Protein AF-A0A060CNA8-F1 (afdb_monomer_lite)

Foldseek 3Di:
DDDDPPPDDPPVLDDPDFPADDDPQDAAEAEDEDQALAPDPVLVVCLVVLVPPDPSRHQYEYAYLYDPPVHPSNVSNVVSHPYYHDCNPPDPSVSVVVVRVVRHPD

InterPro domains:
  IPR029489 O-GlcNAc transferase, C-terminal [PF13844] (15-106)
  IPR037919 UDP-N-acetylglucosamine--peptide N-acetylglucosaminyltransferase 110kDa subunit [PTHR44366] (13-106)

Organism: NCBI:txid194373

Radius of gyration: 15.77 Å; chains: 1; bounding box: 40×30×48 Å

Sequence (106 aa):
QGYVKTFDVPKSHRFTTHNNRLGVGRRIRLGFLSCDFFEHATAMLFAEVLEKLDRNRFEIFGYCHSPEDNSAMRTRILGTFEHVRKIGTMRNRDAAEIIHDDAIDI

pLDDT: mean 92.05, std 10.9, range [48.06, 98.69]

Structure (mmCIF, N/CA/C/O backbone):
data_AF-A0A060CNA8-F1
#
_entry.id   AF-A0A060CNA8-F1
#
loop_
_atom_site.group_PDB
_atom_site.id
_atom_site.type_symbol
_atom_site.label_atom_id
_atom_site.label_alt_id
_atom_site.label_comp_id
_atom_site.label_asym_id
_atom_site.label_entity_id
_atom_site.label_seq_id
_atom_site.pdbx_PDB_ins_code
_atom_site.Cartn_x
_atom_site.Cartn_y
_atom_site.Cartn_z
_atom_site.occupancy
_atom_site.B_iso_or_equiv
_atom_site.auth_seq_id
_atom_site.auth_comp_id
_atom_site.auth_asym_id
_atom_site.auth_atom_id
_atom_site.pdbx_PDB_model_num
ATOM 1 N N . GLN A 1 1 ? -23.240 7.871 -27.450 1.00 48.88 1 GLN A N 1
ATOM 2 C CA . GLN A 1 1 ? -23.120 6.411 -27.239 1.00 48.88 1 GLN A CA 1
ATOM 3 C C . GLN A 1 1 ? -22.318 6.200 -25.959 1.00 48.88 1 GLN A C 1
ATOM 5 O O . GLN A 1 1 ? -21.314 6.875 -25.783 1.00 48.88 1 GLN A O 1
ATOM 10 N N . GLY A 1 2 ? -22.867 5.429 -25.015 1.00 48.06 2 GLY A N 1
ATOM 11 C CA . GLY A 1 2 ? -22.573 5.496 -23.575 1.00 48.06 2 GLY A CA 1
ATOM 12 C C . GLY A 1 2 ? -21.192 4.994 -23.143 1.00 48.06 2 GLY A C 1
ATOM 13 O O . GLY A 1 2 ? -20.742 3.944 -23.585 1.00 48.06 2 GLY A O 1
ATOM 14 N N . TYR A 1 3 ? -20.560 5.743 -22.235 1.00 58.94 3 TYR A N 1
ATOM 15 C CA . TYR A 1 3 ? -19.198 5.517 -21.734 1.00 58.94 3 TYR A CA 1
ATOM 16 C C . TYR A 1 3 ? -19.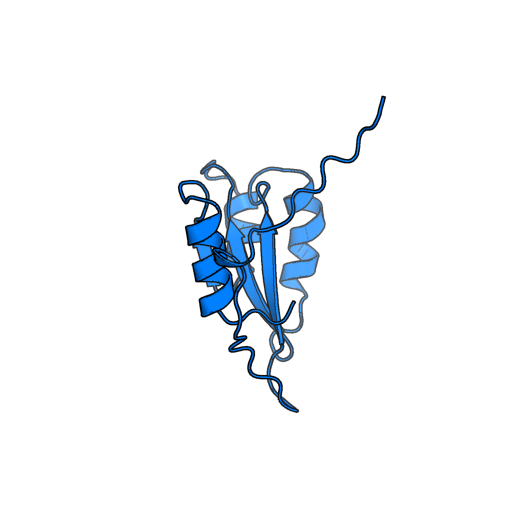132 4.810 -20.369 1.00 58.94 3 TYR A C 1
ATOM 18 O O . TYR A 1 3 ? -18.067 4.743 -19.764 1.00 58.94 3 TYR A O 1
ATOM 26 N N . VAL A 1 4 ? -20.245 4.278 -19.854 1.00 54.56 4 VAL A N 1
ATOM 27 C CA . VAL A 1 4 ? -20.252 3.593 -18.553 1.00 54.56 4 VAL A CA 1
ATOM 28 C C . VAL A 1 4 ? -20.384 2.097 -18.779 1.00 54.56 4 VAL A C 1
ATOM 30 O O . VAL A 1 4 ? -21.474 1.532 -18.771 1.00 54.56 4 VAL A O 1
ATOM 33 N N . LYS A 1 5 ? -19.244 1.444 -19.007 1.00 62.62 5 LYS A N 1
ATOM 34 C CA . LYS A 1 5 ? -19.142 0.002 -18.805 1.00 62.62 5 LYS A CA 1
ATOM 35 C C . LYS A 1 5 ? -18.937 -0.191 -17.307 1.00 62.62 5 LYS A C 1
ATOM 37 O O . LYS A 1 5 ? -17.840 0.025 -16.803 1.00 62.62 5 LYS A O 1
ATOM 42 N N . THR A 1 6 ? -20.002 -0.508 -16.580 1.00 60.72 6 THR A N 1
ATOM 43 C CA . THR A 1 6 ? -19.883 -0.844 -15.160 1.00 60.72 6 THR A CA 1
ATOM 44 C C . THR A 1 6 ? -19.072 -2.132 -15.067 1.00 60.72 6 THR A C 1
ATOM 46 O O . THR A 1 6 ? -19.542 -3.197 -15.469 1.00 60.72 6 THR A O 1
ATOM 49 N N . PHE A 1 7 ? -17.830 -2.036 -14.599 1.00 70.56 7 PHE A N 1
ATOM 50 C CA . PHE A 1 7 ? -17.031 -3.201 -14.238 1.00 70.56 7 PHE A CA 1
ATOM 51 C C . PHE A 1 7 ? -17.564 -3.719 -12.909 1.00 70.56 7 PHE A C 1
ATOM 53 O O . PHE A 1 7 ? -17.040 -3.394 -11.847 1.00 70.56 7 PHE A O 1
ATOM 60 N N . ASP A 1 8 ? -18.674 -4.451 -12.960 1.00 80.62 8 ASP A N 1
ATOM 61 C CA . ASP A 1 8 ? -19.185 -5.087 -11.760 1.00 80.62 8 ASP A CA 1
ATOM 62 C C . ASP A 1 8 ? -18.335 -6.322 -11.448 1.00 80.62 8 ASP A C 1
ATOM 64 O O . ASP A 1 8 ? -18.077 -7.154 -12.323 1.00 80.62 8 ASP A O 1
ATOM 68 N N . VAL A 1 9 ? -17.872 -6.440 -10.205 1.00 82.56 9 VAL A N 1
ATOM 69 C CA . VAL A 1 9 ? -17.132 -7.625 -9.766 1.00 82.56 9 VAL A CA 1
ATOM 70 C C . VAL A 1 9 ? -18.138 -8.773 -9.668 1.00 82.56 9 VAL A C 1
ATOM 72 O O . VAL A 1 9 ? -19.095 -8.653 -8.889 1.00 82.56 9 VAL A O 1
ATOM 75 N N . PRO A 1 10 ? -17.956 -9.886 -10.412 1.00 88.19 10 PRO A N 1
ATOM 76 C CA . PRO A 1 10 ? -18.868 -11.021 -10.348 1.00 88.19 10 PRO A CA 1
ATOM 77 C C . PRO A 1 10 ? -19.075 -11.465 -8.903 1.00 88.19 10 PRO A C 1
ATOM 79 O O . PRO A 1 10 ? -18.117 -11.511 -8.136 1.00 88.19 10 PRO A O 1
ATOM 82 N N . LYS A 1 11 ? -20.303 -11.837 -8.520 1.00 89.12 11 LYS A N 1
ATOM 83 C CA . LYS A 1 11 ? -20.604 -12.261 -7.137 1.00 89.12 11 LYS A CA 1
ATOM 84 C C . LYS A 1 11 ? -19.672 -13.373 -6.640 1.00 89.12 11 LYS A C 1
ATOM 86 O O . LYS A 1 11 ? -19.282 -13.347 -5.483 1.00 89.12 11 LYS A O 1
ATOM 91 N N . SER A 1 12 ? -19.264 -14.286 -7.526 1.00 90.88 12 SER A N 1
ATOM 92 C CA . SER A 1 12 ? -18.299 -15.357 -7.230 1.00 90.88 12 SER A CA 1
ATOM 93 C C . SER A 1 12 ? -16.895 -14.861 -6.866 1.00 90.88 12 SER A C 1
ATOM 95 O O . SER A 1 12 ? -16.125 -15.609 -6.279 1.00 90.88 12 SER A O 1
ATOM 97 N N . HIS A 1 13 ? -16.559 -13.618 -7.213 1.00 88.50 13 HIS A N 1
ATOM 98 C CA . HIS A 1 13 ? -15.271 -12.982 -6.948 1.00 88.50 13 HIS A CA 1
ATOM 99 C C . HIS A 1 13 ? -15.338 -11.948 -5.815 1.00 88.50 13 HIS A C 1
ATOM 101 O O . HIS A 1 13 ? -14.330 -11.317 -5.503 1.00 88.50 13 HIS A O 1
ATOM 107 N N . ARG A 1 14 ? -16.498 -11.744 -5.187 1.00 91.38 14 ARG A N 1
ATOM 108 C CA . ARG A 1 14 ? -16.615 -10.831 -4.048 1.00 91.38 14 ARG A CA 1
ATOM 109 C C . ARG A 1 14 ? -16.254 -11.566 -2.765 1.00 91.38 14 ARG A C 1
ATOM 111 O O . ARG A 1 14 ? -16.702 -12.689 -2.549 1.00 91.38 14 ARG A O 1
ATOM 118 N N . PHE A 1 15 ? -15.474 -10.922 -1.907 1.00 93.12 15 PHE A N 1
ATOM 119 C CA . PHE A 1 15 ? -15.273 -11.409 -0.548 1.00 93.12 15 PHE A CA 1
ATOM 120 C C . PHE A 1 15 ? -16.577 -11.248 0.239 1.00 93.12 15 PHE A C 1
ATOM 122 O O . PHE A 1 15 ? -17.218 -10.200 0.176 1.00 93.12 15 PHE A O 1
ATOM 129 N N . THR A 1 16 ? -16.995 -12.302 0.938 1.00 92.56 16 THR A N 1
ATOM 130 C CA . THR A 1 16 ? -18.229 -12.318 1.746 1.00 92.56 16 THR A CA 1
ATOM 131 C C . THR A 1 16 ? -17.961 -12.153 3.237 1.00 92.56 16 THR A C 1
ATOM 133 O O . THR A 1 16 ? -18.892 -12.019 4.025 1.00 92.56 16 THR A O 1
ATOM 136 N N . THR A 1 17 ? -16.693 -12.194 3.630 1.00 91.56 17 THR A N 1
ATOM 137 C CA . THR A 1 17 ? -16.212 -11.983 4.993 1.00 91.56 17 THR A CA 1
ATOM 138 C C . THR A 1 17 ? -15.124 -10.920 4.959 1.00 91.56 17 THR A C 1
ATOM 140 O O . THR A 1 17 ? -14.467 -10.749 3.937 1.00 91.56 17 THR A O 1
ATOM 143 N N . HIS A 1 18 ? -14.923 -10.206 6.063 1.00 88.19 18 HIS A N 1
ATOM 144 C CA . HIS A 1 18 ? -13.844 -9.232 6.216 1.00 88.19 18 HIS A CA 1
ATOM 145 C C . HIS A 1 18 ? -13.197 -9.462 7.576 1.00 88.19 18 HIS A C 1
ATOM 147 O O . HIS A 1 18 ? -13.888 -9.491 8.594 1.00 88.19 18 HIS A O 1
ATOM 153 N N . ASN A 1 19 ? -11.882 -9.670 7.584 1.00 86.75 19 ASN A N 1
ATOM 154 C CA . ASN A 1 19 ? -11.133 -10.050 8.785 1.00 86.75 19 ASN A CA 1
ATOM 155 C C . ASN A 1 19 ? -10.570 -8.837 9.543 1.00 86.75 19 ASN A C 1
ATOM 157 O O . ASN A 1 19 ? -9.762 -8.989 10.463 1.00 86.75 19 ASN A O 1
ATOM 161 N N . ASN A 1 20 ? -10.998 -7.639 9.144 1.00 84.75 20 ASN A N 1
ATOM 162 C CA . ASN A 1 20 ? -10.621 -6.351 9.700 1.00 84.75 20 ASN A CA 1
ATOM 163 C C . ASN A 1 20 ? -10.908 -6.344 11.204 1.00 84.75 20 ASN A C 1
ATOM 165 O O . ASN A 1 20 ? -12.036 -6.573 11.650 1.00 84.75 20 ASN A O 1
ATOM 169 N N . ARG A 1 21 ? -9.874 -6.104 12.011 1.00 73.56 21 ARG A N 1
ATOM 170 C CA . ARG A 1 21 ? -9.981 -6.142 13.474 1.00 73.56 21 ARG A CA 1
ATOM 171 C C . ARG A 1 21 ? -10.280 -4.748 14.006 1.00 73.56 21 ARG A C 1
ATOM 173 O O . ARG A 1 21 ? -9.410 -4.108 14.592 1.00 73.56 21 ARG A O 1
ATOM 180 N N . LEU A 1 22 ? -11.521 -4.307 13.829 1.00 70.44 22 LEU A N 1
ATOM 181 C CA . LEU A 1 22 ? -12.003 -3.048 14.393 1.00 70.44 22 LEU A CA 1
ATOM 182 C C . LEU A 1 22 ? -12.018 -3.134 15.930 1.00 70.44 22 LEU A C 1
ATOM 184 O O . LEU A 1 22 ? -12.542 -4.086 16.508 1.00 70.44 22 LEU A O 1
ATOM 188 N N . GLY A 1 23 ? -11.423 -2.152 16.610 1.00 74.00 23 GLY A N 1
ATOM 189 C CA . GLY A 1 23 ? -11.401 -2.101 18.072 1.00 74.00 23 GLY A CA 1
ATOM 190 C C . GLY A 1 23 ? -10.753 -0.830 18.612 1.00 74.00 23 GLY A C 1
ATOM 191 O O . GLY A 1 23 ? -9.785 -0.325 18.043 1.00 74.00 23 GLY A O 1
ATOM 192 N N . VAL A 1 24 ? -11.284 -0.315 19.724 1.00 73.75 24 VAL A N 1
ATOM 193 C CA . VAL A 1 24 ? -10.759 0.887 20.390 1.00 73.75 24 VAL A CA 1
ATOM 194 C C . VAL A 1 24 ? -9.301 0.653 20.795 1.00 73.75 24 VAL A C 1
ATOM 196 O O . VAL A 1 24 ? -8.982 -0.349 21.432 1.00 73.75 24 VAL A O 1
ATOM 199 N N . GLY A 1 25 ? -8.415 1.574 20.411 1.00 79.00 25 GLY A N 1
ATOM 200 C CA . GLY A 1 25 ? -6.990 1.526 20.752 1.00 79.00 25 GLY A CA 1
ATOM 201 C C . GLY A 1 25 ? -6.114 0.662 19.836 1.00 79.00 25 GLY A C 1
ATOM 202 O O . GLY A 1 25 ? -4.922 0.539 20.103 1.00 79.00 25 GLY A O 1
ATOM 203 N N . ARG A 1 26 ? -6.654 0.074 18.758 1.00 89.12 26 ARG A N 1
ATOM 204 C CA . ARG A 1 26 ? -5.842 -0.622 17.742 1.00 89.12 26 ARG A CA 1
ATOM 205 C C . ARG A 1 26 ? -5.381 0.344 16.650 1.00 89.12 26 ARG A C 1
ATOM 207 O O . ARG A 1 26 ? -6.096 1.288 16.318 1.00 89.12 26 ARG A O 1
ATOM 214 N N . ARG A 1 27 ? -4.203 0.076 16.071 1.00 94.56 27 ARG A N 1
ATOM 215 C CA . ARG A 1 27 ? -3.748 0.770 14.857 1.00 94.56 27 ARG A CA 1
ATOM 216 C C . ARG A 1 27 ? -4.680 0.447 13.693 1.00 94.56 27 ARG A C 1
ATOM 218 O O . ARG A 1 27 ? -5.062 -0.710 13.535 1.00 94.56 27 ARG A O 1
ATOM 225 N N . ILE A 1 28 ? -4.998 1.458 12.895 1.00 95.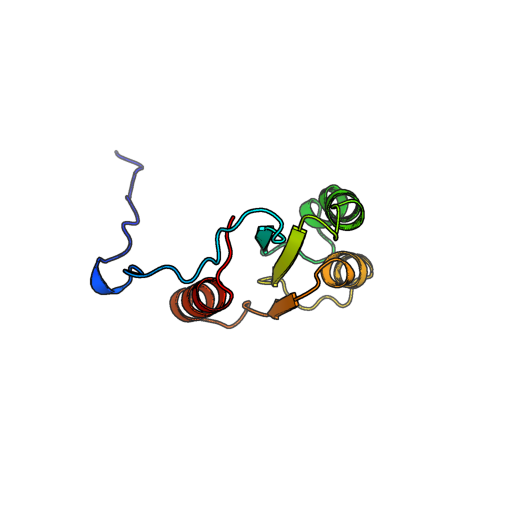44 28 ILE A N 1
ATOM 226 C CA . ILE A 1 28 ? -5.751 1.327 11.647 1.00 95.44 28 ILE A CA 1
ATOM 227 C C . ILE A 1 28 ? -4.785 0.853 10.560 1.00 95.44 28 ILE A C 1
ATOM 229 O O . ILE A 1 28 ? -3.720 1.449 10.375 1.00 95.44 28 ILE A O 1
ATOM 233 N N . ARG A 1 29 ? -5.147 -0.207 9.841 1.00 96.50 29 ARG A N 1
ATOM 234 C CA . ARG A 1 29 ? -4.368 -0.744 8.726 1.00 96.50 29 ARG A CA 1
ATOM 235 C C . ARG A 1 29 ? -4.690 0.006 7.444 1.00 96.50 29 ARG A C 1
ATOM 237 O O . ARG A 1 29 ? -5.796 -0.125 6.929 1.00 96.50 29 ARG A O 1
ATOM 244 N N . LEU A 1 30 ? -3.730 0.776 6.939 1.00 97.25 30 LEU A N 1
ATOM 245 C CA . LEU A 1 30 ? -3.866 1.522 5.685 1.00 97.25 30 LEU A CA 1
ATOM 246 C C . LEU A 1 30 ? -3.152 0.788 4.551 1.00 97.25 30 LEU A C 1
ATOM 248 O O . LEU A 1 30 ? -1.954 0.510 4.664 1.00 97.25 30 LEU A O 1
ATOM 252 N N . GLY A 1 31 ? -3.864 0.509 3.462 1.00 98.06 31 GLY A N 1
ATOM 253 C CA . GLY A 1 31 ? -3.322 -0.121 2.263 1.00 98.06 31 GLY A CA 1
ATOM 254 C C . GLY A 1 31 ? -3.147 0.872 1.118 1.00 98.06 31 GLY A C 1
ATOM 255 O O . GLY A 1 31 ? -4.114 1.340 0.528 1.00 98.06 31 GLY A O 1
ATOM 256 N N . PHE A 1 32 ? -1.903 1.147 0.732 1.00 98.38 32 PHE A N 1
ATOM 257 C CA . PHE A 1 32 ? -1.597 1.989 -0.423 1.00 98.38 32 PHE A CA 1
ATOM 258 C C . PHE A 1 32 ? -1.232 1.123 -1.623 1.00 98.38 32 PHE A C 1
ATOM 260 O O . PHE A 1 32 ? -0.172 0.499 -1.649 1.00 98.38 32 PHE A O 1
ATOM 267 N N . LEU A 1 33 ? -2.095 1.100 -2.637 1.00 98.19 33 LEU A N 1
ATOM 268 C CA . LEU A 1 33 ? -1.836 0.430 -3.909 1.00 98.19 33 LEU A CA 1
ATOM 269 C C . LEU A 1 33 ? -1.453 1.455 -4.970 1.00 98.19 33 LEU A C 1
ATOM 271 O O . LEU A 1 33 ? -2.186 2.413 -5.206 1.00 98.19 33 LEU A O 1
ATOM 275 N N . SER A 1 34 ? -0.316 1.246 -5.631 1.00 97.81 34 SER A N 1
ATOM 276 C CA . SER A 1 34 ? 0.118 2.132 -6.709 1.00 97.81 34 SER A CA 1
ATOM 277 C C . SER A 1 34 ? 1.015 1.430 -7.723 1.00 97.81 34 SER A C 1
ATOM 279 O O . SER A 1 34 ? 1.778 0.520 -7.389 1.00 97.81 34 SER A O 1
ATOM 281 N N . CYS A 1 35 ? 0.950 1.898 -8.969 1.00 97.25 35 CYS A N 1
ATOM 282 C CA . CYS A 1 35 ? 1.933 1.606 -10.008 1.00 97.25 35 CYS A CA 1
ATOM 283 C C . CYS A 1 35 ? 3.118 2.583 -10.004 1.00 97.25 35 CYS A C 1
ATOM 285 O O . CYS A 1 35 ? 4.053 2.370 -10.768 1.00 97.25 35 CYS A O 1
ATOM 287 N N . ASP A 1 36 ? 3.162 3.559 -9.088 1.00 97.50 36 ASP A N 1
ATOM 288 C CA . ASP A 1 36 ? 4.076 4.710 -9.140 1.00 97.50 36 ASP A CA 1
ATOM 289 C C . ASP A 1 36 ? 5.103 4.785 -7.992 1.00 97.50 36 ASP A C 1
ATOM 291 O O . ASP A 1 36 ? 5.681 5.840 -7.746 1.00 97.50 36 ASP A O 1
ATOM 295 N N . PHE A 1 37 ? 5.358 3.697 -7.261 1.00 97.12 37 PHE A N 1
ATOM 296 C CA . PHE A 1 37 ? 6.380 3.622 -6.204 1.00 97.12 37 PHE A CA 1
ATOM 297 C C . PHE A 1 37 ? 7.806 3.485 -6.770 1.00 97.12 37 PHE A C 1
ATOM 299 O O . PHE A 1 37 ? 8.531 2.526 -6.487 1.00 97.12 37 PHE A O 1
ATOM 306 N N . PHE A 1 38 ? 8.191 4.443 -7.604 1.00 96.88 38 PHE A N 1
ATOM 307 C CA . PHE A 1 38 ? 9.493 4.555 -8.256 1.00 96.88 38 PHE A CA 1
ATOM 308 C C . PHE A 1 38 ? 9.799 6.038 -8.538 1.00 96.88 38 PHE A C 1
ATOM 310 O O . PHE A 1 38 ? 9.171 6.902 -7.923 1.00 96.88 38 PHE A O 1
ATOM 317 N N . GLU A 1 39 ? 10.755 6.366 -9.409 1.00 97.19 39 GLU A N 1
ATOM 318 C CA . GLU A 1 39 ? 11.026 7.751 -9.829 1.00 97.19 39 GLU A CA 1
ATOM 319 C C . GLU A 1 39 ? 9.842 8.352 -10.626 1.00 97.19 39 GLU A C 1
ATOM 321 O O . GLU A 1 39 ? 9.850 8.432 -11.854 1.00 97.19 39 GLU A O 1
ATOM 326 N N . HIS A 1 40 ? 8.784 8.746 -9.912 1.00 97.62 40 HIS A N 1
ATOM 327 C CA . HIS A 1 40 ? 7.536 9.262 -10.468 1.00 97.62 40 HIS A CA 1
ATOM 328 C C . HIS A 1 40 ? 6.944 10.37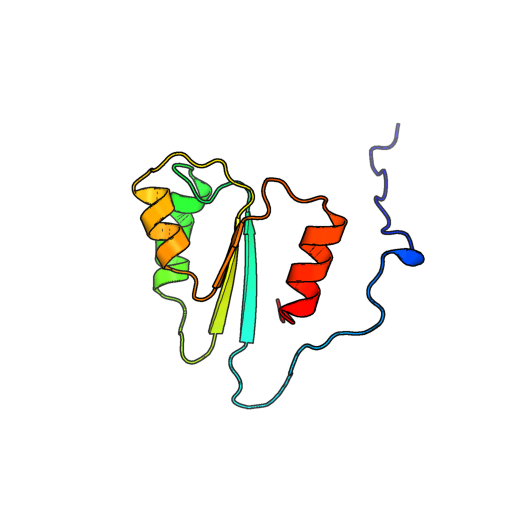8 -9.594 1.00 97.62 40 HIS A C 1
ATOM 330 O O . HIS A 1 40 ? 7.124 10.399 -8.373 1.00 97.62 40 HIS A O 1
ATOM 336 N N . ALA A 1 41 ? 6.180 11.287 -10.210 1.00 97.62 41 ALA A N 1
ATOM 337 C CA . ALA A 1 41 ? 5.605 12.458 -9.542 1.00 97.62 41 ALA A CA 1
ATOM 338 C C . ALA A 1 41 ? 4.746 12.089 -8.317 1.00 97.62 41 ALA A C 1
ATOM 340 O O . ALA A 1 41 ? 4.853 12.733 -7.275 1.00 97.62 41 ALA A O 1
ATOM 341 N N . THR A 1 42 ? 3.948 11.019 -8.410 1.00 97.00 42 THR A N 1
ATOM 342 C CA . THR A 1 42 ? 3.150 10.497 -7.288 1.00 97.00 42 THR A CA 1
ATOM 343 C C . THR A 1 42 ? 4.027 10.185 -6.074 1.00 97.00 42 THR A C 1
ATOM 345 O O . THR A 1 42 ? 3.715 10.622 -4.969 1.00 97.00 42 THR A O 1
ATOM 348 N N . ALA A 1 43 ? 5.148 9.478 -6.264 1.00 97.06 43 ALA A N 1
ATOM 349 C CA . ALA A 1 43 ? 6.048 9.140 -5.166 1.00 97.06 43 ALA A CA 1
ATOM 350 C C . ALA A 1 43 ? 6.726 10.379 -4.572 1.00 97.06 43 ALA A C 1
ATOM 352 O O . ALA A 1 43 ? 6.788 10.513 -3.351 1.00 97.06 43 ALA A O 1
ATOM 353 N N . MET A 1 44 ? 7.167 11.313 -5.420 1.00 97.75 44 MET A N 1
ATOM 354 C CA . MET A 1 44 ? 7.798 12.563 -4.982 1.00 97.75 44 MET A CA 1
ATOM 355 C C . MET A 1 44 ? 6.877 13.394 -4.084 1.00 97.75 44 MET A C 1
ATOM 357 O O . MET A 1 44 ? 7.319 13.904 -3.056 1.00 97.75 44 MET A O 1
ATOM 361 N N . LEU A 1 45 ? 5.601 13.513 -4.458 1.00 98.00 45 LEU A N 1
ATOM 362 C CA . LEU A 1 45 ? 4.610 14.289 -3.709 1.00 98.00 45 LEU A CA 1
ATOM 363 C C . LEU A 1 45 ? 4.158 13.585 -2.425 1.00 98.00 45 LEU A C 1
ATOM 365 O O . LEU A 1 45 ? 3.757 14.245 -1.469 1.00 98.00 45 LEU A O 1
ATOM 369 N N . PHE A 1 46 ? 4.193 12.252 -2.404 1.00 97.19 46 PHE A N 1
ATOM 370 C CA . PHE A 1 46 ? 3.567 11.466 -1.346 1.00 97.19 46 PHE A CA 1
ATOM 371 C C . PHE A 1 46 ? 4.537 10.945 -0.279 1.00 97.19 46 PHE A C 1
ATOM 373 O O . PHE A 1 46 ? 4.115 10.698 0.850 1.00 97.19 46 PHE A O 1
ATOM 380 N N . ALA A 1 47 ? 5.832 10.818 -0.589 1.00 97.44 47 ALA A N 1
ATOM 381 C CA . ALA A 1 47 ? 6.819 10.227 0.318 1.00 97.44 47 ALA A CA 1
ATOM 382 C C . ALA A 1 47 ? 6.827 10.877 1.714 1.00 97.44 47 ALA A C 1
ATOM 384 O O . ALA A 1 47 ? 6.752 10.173 2.718 1.00 97.44 47 ALA A O 1
ATOM 385 N N . GLU A 1 48 ? 6.832 12.211 1.794 1.00 97.75 48 GLU A N 1
ATOM 386 C CA . GLU A 1 48 ? 6.872 12.915 3.084 1.00 97.75 48 GLU A CA 1
ATOM 387 C C . GLU A 1 48 ? 5.586 12.729 3.905 1.00 97.75 48 GLU A C 1
ATOM 389 O O . GLU A 1 48 ? 5.623 12.700 5.136 1.00 97.75 48 GLU A O 1
ATOM 394 N N . VAL A 1 49 ? 4.442 12.545 3.239 1.00 97.50 49 VAL A N 1
ATOM 395 C CA . VAL A 1 49 ? 3.181 12.233 3.923 1.00 97.50 49 VAL A CA 1
ATOM 396 C C . VAL A 1 49 ? 3.299 10.882 4.622 1.00 97.50 49 VAL A C 1
ATOM 398 O O . VAL A 1 49 ? 3.016 10.794 5.814 1.00 97.50 49 VAL A O 1
ATOM 401 N N . LEU A 1 50 ? 3.772 9.851 3.913 1.00 97.88 50 LEU A N 1
ATOM 402 C CA . LEU A 1 50 ? 3.972 8.511 4.473 1.00 97.88 50 LEU A CA 1
ATOM 403 C C . LEU A 1 50 ? 5.008 8.503 5.607 1.00 97.88 50 LEU A C 1
ATOM 405 O O . LEU A 1 50 ? 4.820 7.819 6.616 1.00 97.88 50 LEU A O 1
ATOM 409 N N . GLU A 1 51 ? 6.078 9.288 5.480 1.00 98.06 51 GLU A N 1
ATOM 410 C CA . GLU A 1 51 ? 7.102 9.461 6.521 1.00 98.06 51 GLU A CA 1
ATOM 411 C C . GLU A 1 51 ? 6.518 10.061 7.810 1.00 98.06 51 GLU A C 1
ATOM 413 O O . GLU A 1 51 ? 6.913 9.668 8.907 1.00 98.06 51 GLU A O 1
ATOM 418 N N . LYS A 1 52 ? 5.543 10.970 7.689 1.00 98.00 52 LYS A N 1
ATOM 419 C CA . LYS A 1 52 ? 4.930 11.688 8.817 1.00 98.00 52 LYS A CA 1
ATOM 420 C C . LYS A 1 52 ? 3.677 11.030 9.398 1.00 98.00 52 LYS A C 1
ATOM 422 O O . LYS A 1 52 ? 3.125 11.553 10.367 1.00 98.00 52 LYS A O 1
ATOM 427 N N . LEU A 1 53 ? 3.212 9.907 8.844 1.00 97.19 53 LEU A N 1
ATOM 428 C CA . LEU A 1 53 ? 2.079 9.179 9.418 1.00 97.19 53 LEU A CA 1
ATOM 429 C C . LEU A 1 53 ? 2.405 8.692 10.836 1.00 97.19 53 LEU A C 1
ATOM 431 O O . LEU A 1 53 ? 3.447 8.082 11.080 1.00 97.19 53 LEU A O 1
ATOM 435 N N . ASP A 1 54 ? 1.476 8.934 11.765 1.00 97.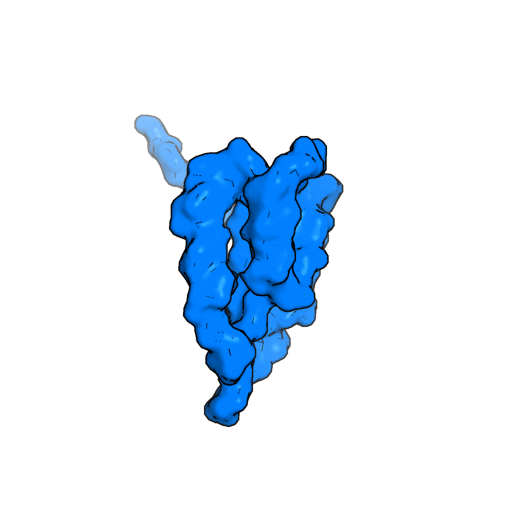06 54 ASP A N 1
ATOM 436 C CA . ASP A 1 54 ? 1.604 8.513 13.160 1.00 97.06 54 ASP A CA 1
ATOM 437 C C . ASP A 1 54 ? 1.558 6.983 13.273 1.00 97.06 54 ASP A C 1
ATOM 439 O O . ASP A 1 54 ? 0.499 6.355 13.184 1.00 97.06 54 ASP A O 1
ATOM 443 N N . ARG A 1 55 ? 2.725 6.384 13.516 1.00 95.56 55 ARG A N 1
ATOM 444 C CA . ARG A 1 55 ? 2.921 4.929 13.598 1.00 95.56 55 ARG A CA 1
ATOM 445 C C . ARG A 1 55 ? 2.282 4.286 14.824 1.00 95.56 55 ARG A C 1
ATOM 447 O O . ARG A 1 55 ? 2.125 3.067 14.843 1.00 95.56 55 ARG A O 1
ATOM 454 N N . ASN A 1 56 ? 1.862 5.080 15.812 1.00 95.44 56 ASN A N 1
ATOM 455 C CA . ASN A 1 56 ? 1.072 4.591 16.944 1.00 95.44 56 ASN A CA 1
ATOM 456 C C . ASN A 1 56 ? -0.412 4.453 16.595 1.00 95.44 56 ASN A C 1
ATOM 458 O O . ASN A 1 56 ? -1.144 3.753 17.290 1.00 95.44 56 ASN A O 1
ATOM 462 N N . ARG A 1 57 ? -0.862 5.117 15.527 1.00 95.06 57 ARG A N 1
ATOM 463 C CA . ARG A 1 57 ? -2.255 5.098 15.067 1.00 95.06 57 ARG A CA 1
ATOM 464 C C . ARG A 1 57 ? -2.442 4.290 13.795 1.00 95.06 57 ARG A C 1
ATOM 466 O O . ARG A 1 57 ? -3.535 3.770 13.594 1.00 95.06 57 ARG A O 1
ATOM 473 N N . PHE A 1 58 ? -1.406 4.170 12.971 1.00 96.62 58 PHE A N 1
ATOM 474 C CA . PHE A 1 58 ? -1.480 3.518 11.670 1.00 96.62 58 PHE A CA 1
ATOM 475 C C . PHE A 1 58 ? -0.431 2.417 11.525 1.00 96.62 58 PHE A C 1
ATOM 477 O O . PHE A 1 58 ? 0.725 2.595 11.902 1.00 96.62 58 PHE A O 1
ATOM 484 N N . GLU A 1 59 ? -0.859 1.288 10.966 1.00 97.31 59 GLU A N 1
ATOM 485 C CA . GLU A 1 59 ? -0.005 0.230 10.425 1.00 97.31 59 GLU A CA 1
ATOM 486 C C . GLU A 1 59 ? -0.123 0.310 8.902 1.00 97.31 59 GLU A C 1
ATOM 488 O O . GLU A 1 59 ? -1.227 0.178 8.375 1.00 97.31 59 GLU A O 1
ATOM 493 N N . ILE A 1 60 ? 0.967 0.586 8.185 1.00 97.88 60 ILE A N 1
ATOM 494 C CA . ILE A 1 60 ? 0.860 0.926 6.757 1.00 97.88 60 ILE A CA 1
ATOM 495 C C . ILE A 1 60 ? 1.470 -0.132 5.833 1.00 97.88 60 ILE A C 1
ATOM 497 O O . ILE A 1 60 ? 2.596 -0.597 6.035 1.00 97.88 60 ILE A O 1
ATOM 501 N N . PHE A 1 61 ? 0.714 -0.467 4.791 1.00 98.62 61 PHE A N 1
ATOM 502 C CA . PHE A 1 61 ? 1.012 -1.487 3.792 1.00 98.62 61 PHE A CA 1
ATOM 503 C C . PHE A 1 61 ? 1.161 -0.838 2.414 1.00 98.62 61 PHE A C 1
ATOM 505 O O . PHE A 1 61 ? 0.361 0.015 2.030 1.00 98.62 61 PHE A O 1
ATOM 512 N N . GLY A 1 62 ? 2.171 -1.260 1.657 1.00 98.50 62 GLY A N 1
ATOM 513 C CA . GLY A 1 62 ? 2.409 -0.841 0.280 1.00 98.50 62 GLY A CA 1
ATOM 514 C C . GLY A 1 62 ? 2.234 -2.002 -0.697 1.00 98.50 62 GLY A C 1
ATOM 515 O O . GLY A 1 62 ? 3.009 -2.959 -0.674 1.00 98.50 62 GLY A O 1
ATOM 516 N N . TYR A 1 63 ? 1.261 -1.898 -1.598 1.00 98.69 63 TYR A N 1
ATOM 517 C CA . TYR A 1 63 ? 1.018 -2.837 -2.694 1.00 98.69 63 TYR A CA 1
ATOM 518 C C . TYR A 1 63 ? 1.599 -2.262 -3.989 1.00 98.69 63 TYR A C 1
ATOM 520 O O . TYR A 1 63 ? 1.004 -1.414 -4.654 1.00 98.69 63 TYR A O 1
ATOM 528 N N . CYS A 1 64 ? 2.811 -2.699 -4.318 1.00 97.94 64 CYS A N 1
ATOM 529 C CA . CYS A 1 64 ? 3.630 -2.138 -5.384 1.00 97.94 64 CYS A CA 1
ATOM 530 C C . CYS A 1 64 ? 3.395 -2.868 -6.713 1.00 97.94 64 CYS A C 1
ATOM 532 O O . CYS A 1 64 ? 3.753 -4.041 -6.860 1.00 97.94 64 CYS A O 1
ATOM 534 N N . HIS A 1 65 ? 2.832 -2.153 -7.688 1.00 97.19 65 HIS A N 1
ATOM 535 C CA . HIS A 1 65 ? 2.691 -2.580 -9.087 1.00 97.19 65 HIS A CA 1
ATOM 536 C C . HIS A 1 65 ? 3.726 -1.894 -1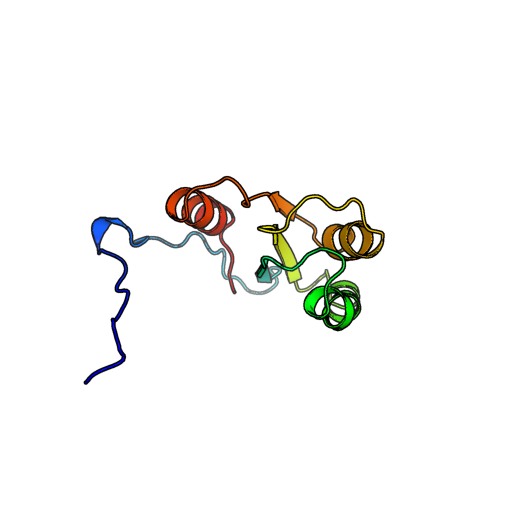0.008 1.00 97.19 65 HIS A C 1
ATOM 538 O O . HIS A 1 65 ? 3.604 -1.902 -11.227 1.00 97.19 65 HIS A O 1
ATOM 544 N N . SER A 1 66 ? 4.752 -1.266 -9.439 1.00 95.44 66 SER A N 1
ATOM 545 C CA . SER A 1 66 ? 5.783 -0.551 -10.197 1.00 95.44 66 SER A CA 1
ATOM 546 C C . SER A 1 66 ? 6.880 -1.472 -10.731 1.00 95.44 66 SER A C 1
ATOM 548 O O . SER A 1 66 ? 7.193 -2.477 -10.080 1.00 95.44 66 SER A O 1
ATOM 550 N N . PRO A 1 67 ? 7.537 -1.101 -11.845 1.00 92.06 67 PRO A N 1
ATOM 551 C CA . PRO A 1 67 ? 8.775 -1.746 -12.267 1.00 92.06 67 PRO A CA 1
ATOM 552 C C . PRO A 1 67 ? 9.886 -1.586 -11.217 1.00 92.06 67 PRO A C 1
ATOM 554 O O . PRO A 1 67 ? 9.861 -0.686 -10.375 1.00 92.06 67 PRO A O 1
ATOM 557 N N . GLU A 1 68 ? 10.886 -2.464 -11.282 1.00 93.75 68 GLU A N 1
ATOM 558 C CA . GLU A 1 68 ? 12.138 -2.282 -10.548 1.00 93.75 68 GLU A CA 1
ATOM 559 C C . GLU A 1 68 ? 13.039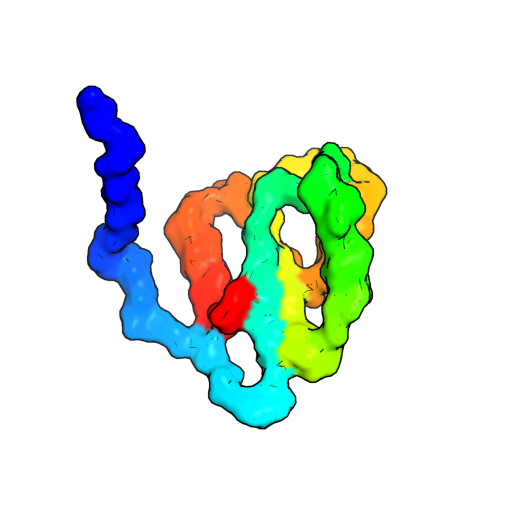 -1.332 -11.346 1.00 93.75 68 GLU A C 1
ATOM 561 O O . GLU A 1 68 ? 13.527 -1.694 -12.414 1.00 93.75 68 GLU A O 1
ATOM 566 N N . ASP A 1 69 ? 13.249 -0.117 -10.842 1.00 93.12 69 ASP A N 1
ATOM 567 C CA . ASP A 1 69 ? 14.114 0.898 -11.465 1.00 93.12 69 ASP A CA 1
ATOM 568 C C . ASP A 1 69 ? 15.386 1.190 -10.649 1.00 93.12 69 ASP A C 1
ATOM 570 O O . ASP A 1 69 ? 16.268 1.909 -11.109 1.00 93.12 69 ASP A O 1
ATOM 574 N N . ASN A 1 70 ? 15.488 0.618 -9.442 1.00 93.81 70 ASN A N 1
ATOM 575 C CA . ASN A 1 70 ? 16.552 0.859 -8.462 1.00 93.81 70 ASN A CA 1
ATOM 576 C C . ASN A 1 70 ? 16.762 2.345 -8.110 1.00 93.81 70 ASN A C 1
ATOM 578 O O . ASN A 1 70 ? 17.852 2.729 -7.684 1.00 93.81 70 ASN A O 1
ATOM 582 N N . SER A 1 71 ? 15.738 3.189 -8.270 1.00 97.25 71 SER A N 1
ATOM 583 C CA . SER A 1 71 ? 15.860 4.613 -7.963 1.00 97.25 71 SER A CA 1
ATOM 584 C C . SER A 1 71 ? 15.979 4.880 -6.461 1.00 97.25 71 SER A C 1
ATOM 586 O O . SER A 1 71 ? 15.525 4.112 -5.598 1.00 97.25 71 SER A O 1
ATOM 588 N N . ALA A 1 72 ? 16.561 6.034 -6.134 1.00 98.06 72 ALA A N 1
ATOM 589 C CA . ALA A 1 72 ? 16.575 6.537 -4.767 1.00 98.06 72 ALA A CA 1
ATOM 590 C C . ALA A 1 72 ? 15.145 6.782 -4.261 1.00 98.06 72 ALA A C 1
ATOM 592 O O . ALA A 1 72 ? 14.841 6.471 -3.108 1.00 98.06 72 ALA A O 1
ATOM 593 N N . MET A 1 73 ? 14.248 7.269 -5.129 1.00 97.88 73 MET A N 1
ATOM 594 C CA . MET A 1 73 ? 12.850 7.496 -4.775 1.00 97.88 73 MET A CA 1
ATOM 595 C C . MET A 1 73 ? 12.123 6.194 -4.440 1.00 97.88 73 MET A C 1
ATOM 597 O O . MET A 1 73 ? 11.426 6.138 -3.427 1.00 97.88 73 MET A O 1
ATOM 601 N N . ARG A 1 74 ? 12.340 5.123 -5.218 1.00 97.75 74 ARG A N 1
ATOM 602 C CA . ARG A 1 74 ? 11.816 3.786 -4.902 1.00 97.75 74 ARG A CA 1
ATOM 603 C C . ARG A 1 74 ? 12.256 3.328 -3.518 1.00 97.75 74 ARG A C 1
ATOM 605 O O . ARG A 1 74 ? 11.426 2.916 -2.711 1.00 97.75 74 ARG A O 1
ATOM 612 N N . THR A 1 75 ? 13.554 3.422 -3.242 1.00 98.06 75 THR A N 1
ATOM 613 C CA . THR A 1 75 ? 14.118 3.035 -1.942 1.00 98.06 75 THR A CA 1
ATOM 614 C C . THR A 1 75 ? 13.483 3.842 -0.809 1.00 98.06 75 THR A C 1
ATOM 616 O O . THR A 1 75 ? 13.056 3.265 0.189 1.00 98.06 75 THR A O 1
ATOM 619 N N . ARG A 1 76 ? 13.351 5.163 -0.992 1.00 98.00 76 ARG A N 1
ATOM 620 C CA . ARG A 1 76 ? 12.726 6.070 -0.024 1.00 98.00 76 ARG A CA 1
ATOM 621 C C . ARG A 1 76 ? 11.274 5.690 0.252 1.00 98.00 76 ARG A C 1
ATOM 623 O O . ARG A 1 76 ? 10.929 5.436 1.401 1.00 98.00 76 ARG A O 1
ATOM 630 N N . ILE A 1 77 ? 10.432 5.628 -0.780 1.00 98.12 77 ILE A N 1
ATOM 631 C CA . ILE A 1 77 ? 8.993 5.422 -0.590 1.00 98.12 77 ILE A CA 1
ATOM 632 C C . ILE A 1 77 ? 8.683 4.023 -0.062 1.00 98.12 77 ILE A C 1
ATOM 634 O O . ILE A 1 77 ? 7.885 3.890 0.863 1.00 98.12 77 ILE A O 1
ATOM 638 N N . LEU A 1 78 ? 9.349 2.982 -0.575 1.00 97.81 78 LEU A N 1
ATOM 639 C CA . LEU A 1 78 ? 9.137 1.620 -0.087 1.00 97.81 78 LEU A CA 1
ATOM 640 C C . LEU A 1 78 ? 9.605 1.454 1.360 1.00 97.81 78 LEU A C 1
ATOM 642 O O . LEU A 1 78 ? 8.964 0.729 2.115 1.00 97.81 78 LEU A O 1
ATOM 646 N N . GLY A 1 79 ? 10.660 2.171 1.759 1.00 97.81 79 GLY A N 1
ATOM 647 C CA . GLY A 1 79 ? 11.149 2.203 3.137 1.00 97.81 79 GLY A CA 1
ATOM 648 C C . GLY A 1 79 ? 10.181 2.843 4.134 1.00 97.81 79 GLY A C 1
ATOM 649 O O . GLY A 1 79 ? 10.359 2.680 5.338 1.00 97.81 79 GLY A O 1
ATOM 650 N N . THR A 1 80 ? 9.143 3.545 3.667 1.00 97.88 80 THR A N 1
ATOM 651 C CA . THR A 1 80 ? 8.116 4.094 4.560 1.00 97.88 80 THR A CA 1
ATOM 652 C C . THR A 1 80 ? 7.117 3.037 5.020 1.00 97.88 80 THR A C 1
ATOM 654 O O . THR A 1 80 ? 6.542 3.198 6.097 1.00 97.88 80 THR A O 1
ATOM 657 N N . PHE A 1 81 ? 6.892 1.972 4.245 1.00 98.38 81 PHE A N 1
ATOM 658 C CA . PHE A 1 81 ? 5.888 0.964 4.573 1.00 98.38 81 PHE A CA 1
ATOM 659 C C . PHE A 1 81 ? 6.415 -0.054 5.585 1.00 98.38 81 PHE A C 1
ATOM 661 O O . PHE A 1 81 ? 7.558 -0.490 5.500 1.00 98.38 81 PHE A O 1
ATOM 668 N N . GLU A 1 82 ? 5.563 -0.480 6.522 1.00 98.38 82 GLU A N 1
ATOM 669 C CA . GLU A 1 82 ? 5.898 -1.592 7.426 1.00 98.38 82 GLU A CA 1
ATOM 670 C C . GLU A 1 82 ? 5.846 -2.930 6.681 1.00 98.38 82 GLU A C 1
ATOM 672 O O . GLU A 1 82 ? 6.624 -3.840 6.960 1.00 98.38 82 GLU A O 1
ATOM 677 N N . HIS A 1 83 ? 4.958 -3.023 5.688 1.00 98.31 83 HIS A N 1
ATOM 678 C CA . HIS A 1 83 ? 4.770 -4.211 4.866 1.00 98.31 83 HIS A CA 1
ATOM 679 C C . HIS A 1 83 ? 4.739 -3.825 3.394 1.00 98.31 83 HIS A C 1
ATOM 681 O O . HIS A 1 83 ? 3.901 -3.030 2.977 1.00 98.31 83 HIS A O 1
ATOM 687 N N . VAL A 1 84 ? 5.613 -4.420 2.585 1.00 98.25 84 VAL A N 1
ATOM 688 C CA . VAL A 1 84 ? 5.610 -4.234 1.128 1.00 98.25 84 VAL A CA 1
ATOM 689 C C . VAL A 1 84 ? 5.227 -5.544 0.451 1.00 98.25 84 VAL A C 1
ATOM 691 O O . VAL A 1 84 ? 5.815 -6.594 0.716 1.00 98.25 84 VAL A O 1
ATOM 694 N N . ARG A 1 85 ? 4.249 -5.484 -0.453 1.00 97.94 85 ARG A N 1
ATOM 695 C CA . ARG A 1 85 ? 3.843 -6.585 -1.331 1.00 97.94 85 ARG A CA 1
ATOM 696 C C . ARG A 1 85 ? 4.141 -6.189 -2.772 1.00 97.94 85 ARG A C 1
ATOM 698 O O . ARG A 1 85 ? 3.601 -5.206 -3.275 1.00 97.94 85 ARG A O 1
ATOM 705 N N . LYS A 1 86 ? 5.005 -6.944 -3.451 1.00 96.81 86 LYS A N 1
ATOM 706 C CA . LYS A 1 86 ? 5.244 -6.772 -4.890 1.00 96.81 86 LYS A CA 1
ATOM 707 C C . LYS A 1 86 ? 4.155 -7.523 -5.649 1.00 96.81 86 LYS A C 1
ATOM 709 O O . LYS A 1 86 ? 4.162 -8.748 -5.664 1.00 96.81 86 LYS A O 1
ATOM 714 N N . ILE A 1 87 ? 3.230 -6.786 -6.256 1.00 97.62 87 ILE A N 1
ATOM 715 C CA . ILE A 1 87 ? 2.052 -7.337 -6.943 1.00 97.62 87 ILE A CA 1
ATOM 716 C C . ILE A 1 87 ? 2.103 -7.144 -8.468 1.00 97.62 87 ILE A C 1
ATOM 718 O O . ILE A 1 87 ? 1.163 -7.506 -9.167 1.00 97.62 87 ILE A O 1
ATOM 722 N N . GLY A 1 88 ? 3.199 -6.586 -8.997 1.00 94.31 88 GLY A N 1
ATOM 723 C CA . GLY A 1 88 ? 3.388 -6.268 -10.422 1.00 94.31 88 GLY A CA 1
ATOM 724 C C . GLY A 1 88 ? 3.110 -7.421 -11.394 1.00 94.31 88 GLY A C 1
ATOM 725 O O . GLY A 1 88 ? 2.546 -7.210 -12.461 1.00 94.31 88 GLY A O 1
ATOM 726 N N . THR A 1 89 ? 3.475 -8.646 -11.015 1.00 94.56 89 THR A N 1
ATOM 727 C CA . THR A 1 89 ? 3.339 -9.853 -11.850 1.00 94.56 89 THR A CA 1
ATOM 728 C C . THR A 1 89 ? 2.113 -10.702 -11.511 1.00 94.56 89 THR A C 1
ATOM 730 O O . THR A 1 89 ? 1.907 -11.754 -12.116 1.00 94.56 89 THR A O 1
ATOM 733 N N . MET A 1 90 ? 1.309 -10.283 -10.532 1.00 96.44 90 MET A N 1
ATOM 734 C CA . MET A 1 90 ? 0.158 -11.045 -10.053 1.00 96.44 90 MET A CA 1
ATOM 735 C C . MET A 1 90 ? -1.074 -10.790 -10.915 1.00 96.44 90 MET A C 1
ATOM 737 O O . MET A 1 90 ? -1.242 -9.719 -11.499 1.00 96.44 90 MET A O 1
ATOM 741 N N . ARG A 1 91 ? -1.996 -11.758 -10.949 1.00 95.38 91 ARG A N 1
ATOM 742 C CA . ARG A 1 91 ? -3.338 -11.490 -11.474 1.00 95.38 91 ARG A CA 1
ATOM 743 C C . ARG A 1 91 ? -4.082 -10.612 -10.472 1.00 95.38 91 ARG A C 1
ATOM 745 O O . ARG A 1 91 ? -3.896 -10.747 -9.264 1.00 95.38 91 ARG A O 1
ATOM 752 N N . ASN A 1 92 ? -5.012 -9.795 -10.963 1.00 93.50 92 ASN A N 1
ATOM 753 C CA . ASN A 1 92 ? -5.826 -8.916 -10.112 1.00 93.50 92 ASN A CA 1
ATOM 754 C C . ASN A 1 92 ? -6.513 -9.664 -8.960 1.00 93.50 92 ASN A C 1
ATOM 756 O O . ASN A 1 92 ? -6.623 -9.133 -7.860 1.00 93.50 92 ASN A O 1
ATOM 760 N N . ARG A 1 93 ? -6.963 -10.902 -9.207 1.00 94.25 93 ARG A N 1
ATOM 761 C CA . ARG A 1 93 ? -7.599 -11.732 -8.182 1.00 94.25 93 ARG A CA 1
ATOM 762 C C . ARG A 1 93 ? -6.632 -12.112 -7.059 1.00 94.25 93 ARG A C 1
ATOM 764 O O . ARG A 1 93 ? -7.007 -11.988 -5.902 1.00 94.25 93 ARG A O 1
ATOM 771 N N . ASP A 1 94 ? -5.412 -12.510 -7.403 1.00 96.69 94 ASP A N 1
ATOM 772 C CA . ASP A 1 94 ? -4.400 -12.922 -6.426 1.00 96.69 94 ASP A CA 1
ATOM 773 C C . ASP A 1 94 ? -3.959 -11.716 -5.574 1.00 96.69 94 ASP A C 1
ATOM 775 O O . ASP A 1 94 ? -3.845 -11.807 -4.356 1.00 96.69 94 ASP A O 1
ATOM 779 N N . ALA A 1 95 ? -3.795 -10.543 -6.199 1.00 97.31 95 ALA A N 1
ATOM 780 C CA . ALA A 1 95 ? -3.503 -9.304 -5.476 1.00 97.31 95 ALA A CA 1
ATOM 781 C C . ALA A 1 95 ? -4.645 -8.909 -4.522 1.00 97.31 95 ALA A C 1
ATOM 783 O O . ALA A 1 95 ? -4.391 -8.508 -3.388 1.00 97.31 95 ALA A O 1
ATOM 784 N N . ALA A 1 96 ? -5.901 -9.049 -4.961 1.00 96.31 96 ALA A N 1
ATOM 785 C CA . ALA A 1 96 ? -7.065 -8.780 -4.122 1.00 96.31 96 ALA A CA 1
ATOM 786 C C . ALA A 1 96 ? -7.159 -9.741 -2.925 1.00 96.31 96 ALA A C 1
ATOM 788 O O . ALA A 1 96 ? -7.553 -9.311 -1.846 1.00 96.31 96 ALA A O 1
ATOM 789 N N . GLU A 1 97 ? -6.792 -11.014 -3.101 1.00 96.44 97 GLU A N 1
ATOM 790 C CA . GLU A 1 97 ? -6.735 -12.000 -2.012 1.00 96.44 97 GLU A CA 1
ATOM 791 C C . GLU A 1 97 ? -5.675 -11.628 -0.975 1.00 96.44 97 GLU A C 1
ATOM 793 O O . GLU A 1 97 ? -5.984 -11.592 0.208 1.00 96.44 97 GLU A O 1
ATOM 798 N N . ILE A 1 98 ? -4.478 -11.215 -1.400 1.00 97.38 98 ILE A N 1
ATOM 799 C CA . ILE A 1 98 ? -3.436 -10.753 -0.467 1.00 97.38 98 ILE A CA 1
ATOM 800 C C . ILE A 1 98 ? -3.903 -9.532 0.338 1.00 97.38 98 ILE A C 1
ATOM 802 O O . ILE A 1 98 ? -3.717 -9.491 1.551 1.00 97.38 98 ILE A O 1
ATOM 806 N N . ILE A 1 99 ? -4.527 -8.543 -0.314 1.00 97.06 99 ILE A N 1
ATOM 807 C CA . ILE A 1 99 ? -5.061 -7.350 0.371 1.00 97.06 99 ILE A CA 1
ATOM 808 C C . ILE A 1 99 ? -6.146 -7.743 1.384 1.00 97.06 99 ILE A C 1
ATOM 810 O O . ILE A 1 99 ? -6.211 -7.196 2.486 1.00 97.06 99 ILE A O 1
ATOM 814 N N . HIS A 1 100 ? -7.001 -8.700 1.017 1.00 96.06 100 HIS A N 1
ATOM 815 C CA . HIS A 1 100 ? -8.056 -9.216 1.885 1.00 96.06 100 HIS A CA 1
ATOM 816 C C . HIS A 1 100 ? -7.496 -9.969 3.099 1.00 96.06 100 HIS A C 1
ATOM 818 O O . HIS A 1 100 ? -7.943 -9.728 4.223 1.00 96.06 100 HIS A O 1
ATOM 824 N N . ASP A 1 101 ? -6.479 -10.802 2.889 1.00 96.06 101 ASP A N 1
ATOM 825 C CA . ASP A 1 101 ? -5.803 -11.574 3.933 1.00 96.06 101 ASP A CA 1
ATOM 826 C C . ASP A 1 101 ? -4.992 -10.686 4.891 1.00 96.06 101 ASP A C 1
ATOM 828 O O . ASP A 1 101 ? -4.955 -10.941 6.099 1.00 96.06 101 ASP A O 1
ATOM 832 N N . ASP A 1 102 ? -4.403 -9.596 4.386 1.00 96.38 102 ASP A N 1
ATOM 833 C CA . ASP A 1 102 ? -3.753 -8.564 5.206 1.00 96.38 102 ASP A CA 1
ATOM 834 C C . ASP A 1 102 ? -4.773 -7.798 6.093 1.00 96.38 102 ASP A C 1
ATOM 836 O O . ASP A 1 102 ? -4.391 -7.138 7.068 1.00 96.38 102 ASP A O 1
ATOM 840 N N . ALA A 1 103 ? -6.080 -7.949 5.828 1.00 95.44 103 ALA A N 1
ATOM 841 C CA . ALA A 1 103 ? -7.190 -7.365 6.582 1.00 95.44 103 ALA A CA 1
ATOM 842 C C . ALA A 1 103 ? -7.089 -5.834 6.706 1.00 95.44 103 ALA A C 1
ATOM 844 O O . ALA A 1 103 ? -7.177 -5.279 7.806 1.00 95.44 103 ALA A O 1
ATOM 845 N N . ILE A 1 104 ? -6.856 -5.178 5.566 1.00 95.94 104 ILE A N 1
ATOM 846 C CA . ILE A 1 104 ? -6.766 -3.721 5.431 1.00 95.94 104 ILE A CA 1
ATOM 847 C C . ILE A 1 104 ? -8.092 -3.051 5.798 1.00 95.94 104 ILE A C 1
ATOM 849 O O . ILE A 1 104 ? -9.156 -3.475 5.343 1.00 95.94 104 ILE A O 1
ATOM 853 N N . ASP A 1 105 ? -8.018 -1.991 6.605 1.00 94.88 105 ASP A N 1
ATOM 854 C CA . ASP A 1 105 ? -9.183 -1.221 7.044 1.00 94.88 105 ASP A CA 1
ATOM 855 C C . ASP A 1 105 ? -9.600 -0.160 6.017 1.00 94.88 105 ASP A C 1
ATOM 857 O O . ASP A 1 105 ? -10.799 0.057 5.830 1.00 94.88 105 ASP A O 1
ATOM 861 N N . ILE A 1 106 ? -8.619 0.498 5.379 1.00 93.75 106 ILE A N 1
ATOM 862 C CA . ILE A 1 106 ? -8.798 1.559 4.371 1.00 93.75 106 ILE A CA 1
ATOM 863 C C . ILE A 1 106 ? -7.844 1.337 3.202 1.00 93.75 106 ILE A C 1
ATOM 865 O O . ILE A 1 106 ? -6.624 1.205 3.466 1.00 93.75 106 ILE A O 1
#

Secondary structure (DSSP, 8-state):
-------PPPGGGS-S-------TTPPEEEEEEES-SSSSHHHHHHHHHHHHS-TTTEEEEEEE-------HHHHHHHTT-SEEEE-TTS-HHHHHHHHHHTT---